Protein AF-A0A6M1R8W1-F1 (afdb_monomer_lite)

Foldseek 3Di:
DDDPVLLVVLVPQEQEDEQEADCSVVVQVVSCCSQCDPVPHHRNHHYYYHHPDDPVVVLVVVVVDDDPDDDDDDDDDD

Secondary structure (DSSP, 8-state):
---HHHHHHHTT--SEEEEESTTHHHHHHHHHHHHHTTSSS----EEEEESSS-HHHHHHHHHHSPPSS--PPPP---

InterPro domains:
  IPR056101 Domain of unknown function DUF7684 [PF24733] (8-68)

pLDDT: mean 90.78, std 7.1, range [53.44, 97.5]

Structure (mmCIF, N/CA/C/O backbone):
data_AF-A0A6M1R8W1-F1
#
_entry.id   AF-A0A6M1R8W1-F1
#
loop_
_atom_site.group_PDB
_atom_site.id
_atom_site.type_symbol
_atom_site.label_atom_id
_atom_site.label_alt_i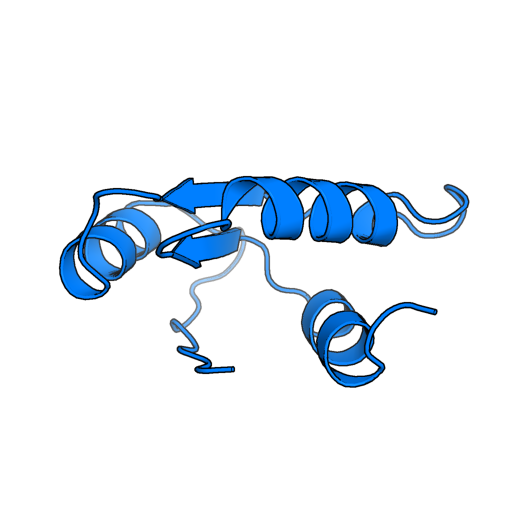d
_atom_site.label_comp_id
_atom_site.label_asym_id
_atom_site.label_entity_id
_atom_site.label_seq_id
_atom_site.pdbx_PDB_ins_code
_atom_site.Cartn_x
_atom_site.Cartn_y
_atom_site.Cartn_z
_atom_site.occupancy
_atom_site.B_iso_or_equiv
_atom_site.auth_seq_id
_atom_site.auth_comp_id
_atom_site.auth_asym_id
_atom_site.auth_atom_id
_atom_site.pdbx_PDB_model_num
ATOM 1 N N . MET A 1 1 ? -4.452 -10.401 -16.388 1.00 53.44 1 MET A N 1
ATOM 2 C CA . MET A 1 1 ? -4.498 -9.043 -16.962 1.00 53.44 1 MET A CA 1
ATOM 3 C C . MET A 1 1 ? -4.833 -8.151 -15.789 1.00 53.44 1 MET A C 1
ATOM 5 O O . MET A 1 1 ? -5.882 -8.371 -15.197 1.00 53.44 1 MET A O 1
ATOM 9 N N . TYR A 1 2 ? -3.887 -7.325 -15.351 1.00 65.25 2 TYR A N 1
ATOM 10 C CA . TYR A 1 2 ? -4.094 -6.437 -14.208 1.00 65.25 2 TYR A CA 1
ATOM 11 C C . TYR A 1 2 ? -5.108 -5.351 -14.573 1.00 65.25 2 TYR A C 1
ATOM 13 O O . TYR A 1 2 ? -5.257 -5.035 -15.753 1.00 65.25 2 TYR A O 1
ATOM 21 N N . ASP A 1 3 ? -5.833 -4.841 -13.582 1.00 76.38 3 ASP A N 1
ATOM 22 C CA . ASP A 1 3 ? -6.837 -3.799 -13.793 1.00 76.38 3 ASP A CA 1
ATOM 23 C C . ASP A 1 3 ? -6.159 -2.509 -14.293 1.00 76.38 3 ASP A C 1
ATOM 25 O O . ASP A 1 3 ? -5.207 -2.024 -13.674 1.00 76.38 3 ASP A O 1
ATOM 29 N N . ASP A 1 4 ? -6.640 -1.945 -15.406 1.00 81.94 4 ASP A N 1
ATOM 30 C CA . ASP A 1 4 ? -6.133 -0.685 -15.969 1.00 81.94 4 ASP A CA 1
ATOM 31 C C . ASP A 1 4 ? -6.204 0.461 -14.940 1.00 81.94 4 ASP A C 1
ATOM 33 O O . ASP A 1 4 ? -5.366 1.369 -14.941 1.00 81.94 4 ASP A O 1
ATOM 37 N N . GLN A 1 5 ? -7.172 0.407 -14.018 1.00 81.06 5 GLN A N 1
ATOM 38 C CA . GLN A 1 5 ? -7.291 1.365 -12.922 1.00 81.06 5 GLN A CA 1
ATOM 39 C C . GLN A 1 5 ? -6.136 1.235 -11.926 1.00 81.06 5 GLN A C 1
ATOM 41 O O . GLN A 1 5 ? -5.572 2.250 -11.516 1.00 81.06 5 GLN A O 1
ATOM 46 N N . LEU A 1 6 ? -5.736 0.008 -11.582 1.00 84.00 6 LEU A N 1
ATOM 47 C CA . LEU A 1 6 ? -4.628 -0.243 -10.660 1.00 84.00 6 LEU A CA 1
ATOM 48 C C . LEU A 1 6 ? -3.300 0.232 -11.255 1.00 84.00 6 LEU A C 1
ATOM 50 O O . LEU A 1 6 ? -2.529 0.923 -10.590 1.00 84.00 6 LEU A O 1
ATOM 54 N N . ILE A 1 7 ? -3.070 -0.054 -12.538 1.00 86.31 7 ILE A N 1
ATOM 55 C CA . ILE A 1 7 ? -1.888 0.432 -13.263 1.00 86.31 7 ILE A CA 1
ATOM 56 C C . ILE A 1 7 ? -1.874 1.964 -13.287 1.00 86.31 7 ILE A C 1
ATOM 58 O O . ILE A 1 7 ? -0.829 2.585 -13.076 1.00 86.31 7 ILE A O 1
ATOM 62 N N . SER A 1 8 ? -3.024 2.602 -13.516 1.00 86.94 8 SER A N 1
ATOM 63 C CA . SER A 1 8 ? -3.106 4.061 -13.466 1.00 86.94 8 SER A CA 1
ATOM 64 C C . SER A 1 8 ? -2.793 4.614 -12.076 1.00 86.94 8 SER A C 1
ATOM 66 O O . SER A 1 8 ? -2.186 5.679 -12.012 1.00 86.94 8 SER A O 1
ATOM 68 N N . LEU A 1 9 ? -3.199 3.945 -10.990 1.00 86.94 9 LEU A N 1
ATOM 69 C CA . LEU A 1 9 ? -2.915 4.378 -9.616 1.00 86.94 9 LEU A CA 1
ATOM 70 C C . LEU A 1 9 ? -1.422 4.292 -9.298 1.00 86.94 9 LEU A C 1
ATOM 72 O O . LEU A 1 9 ? -0.847 5.269 -8.829 1.00 86.94 9 LEU A O 1
ATOM 76 N N . ILE A 1 10 ? -0.781 3.174 -9.636 1.00 88.00 10 ILE A N 1
ATOM 77 C CA . ILE A 1 10 ? 0.661 2.964 -9.426 1.00 88.00 10 ILE A CA 1
ATOM 78 C C . ILE A 1 10 ? 1.491 4.031 -10.158 1.00 88.00 10 ILE A C 1
ATOM 80 O O . ILE A 1 10 ? 2.507 4.505 -9.655 1.00 88.00 10 ILE A O 1
ATOM 84 N N . ASN A 1 11 ? 1.020 4.491 -11.319 1.00 89.50 11 ASN A N 1
ATOM 85 C CA . ASN A 1 11 ? 1.698 5.524 -12.101 1.00 89.50 11 ASN A CA 1
ATOM 86 C C . ASN A 1 11 ? 1.474 6.966 -11.612 1.00 89.50 11 ASN A C 1
ATOM 88 O O . ASN A 1 11 ? 2.071 7.884 -12.174 1.00 89.50 11 ASN A O 1
ATOM 92 N N . LYS A 1 12 ? 0.656 7.204 -10.577 1.00 89.38 12 LYS A N 1
ATOM 93 C CA . LYS A 1 12 ? 0.448 8.556 -10.018 1.00 89.38 12 LYS A CA 1
ATOM 94 C C . LYS A 1 12 ? 1.600 9.050 -9.141 1.00 89.38 12 LYS A C 1
ATOM 96 O O . LYS A 1 12 ? 1.600 10.220 -8.772 1.00 89.38 12 LYS A O 1
ATOM 101 N N . GLY A 1 13 ? 2.581 8.197 -8.840 1.00 87.94 13 GLY A N 1
ATOM 102 C CA . GLY A 1 13 ? 3.742 8.573 -8.032 1.00 87.94 13 GLY A CA 1
ATOM 103 C C . GLY A 1 13 ? 3.454 8.621 -6.533 1.00 87.94 13 GLY A C 1
ATOM 104 O O . GLY A 1 13 ? 4.049 9.431 -5.830 1.00 87.94 13 GLY A O 1
ATOM 105 N N . TYR A 1 14 ? 2.538 7.779 -6.047 1.00 92.00 14 TYR A N 1
ATOM 106 C CA . TYR A 1 14 ? 2.356 7.582 -4.611 1.00 92.00 14 TYR A CA 1
ATOM 107 C C . TYR A 1 14 ? 3.626 6.998 -3.991 1.00 92.00 14 TYR A C 1
ATOM 109 O O . TYR A 1 14 ? 4.241 6.103 -4.558 1.00 92.00 14 TYR A O 1
ATOM 117 N N . GLU A 1 15 ? 3.999 7.483 -2.811 1.00 93.38 15 GLU A N 1
ATOM 118 C CA . GLU A 1 15 ? 5.124 6.929 -2.046 1.00 93.38 15 GLU A CA 1
ATOM 119 C C . GLU A 1 15 ? 4.676 5.861 -1.042 1.00 93.38 15 GLU A C 1
ATOM 121 O O . GLU A 1 15 ? 5.484 5.045 -0.605 1.00 93.38 15 GLU A O 1
ATOM 126 N N . LEU A 1 16 ? 3.388 5.862 -0.692 1.00 94.31 16 LEU A N 1
ATOM 127 C CA . LEU A 1 16 ? 2.752 4.926 0.224 1.00 94.31 16 LEU A CA 1
ATOM 128 C C . LEU A 1 1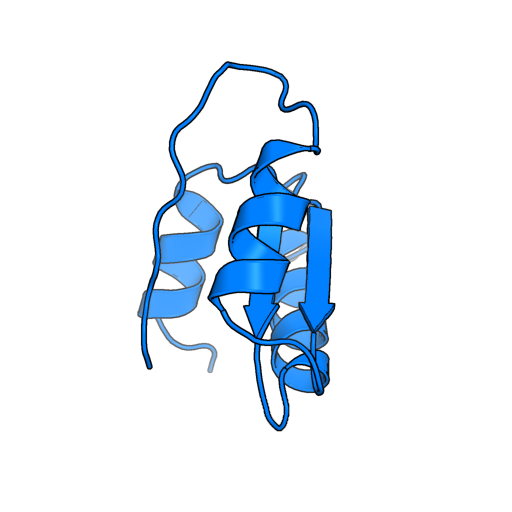6 ? 1.405 4.491 -0.355 1.00 94.31 16 LEU A C 1
ATOM 130 O O . LEU A 1 16 ? 0.588 5.337 -0.722 1.00 94.31 16 LEU A O 1
ATOM 134 N N . VAL A 1 17 ? 1.167 3.184 -0.405 1.00 95.19 17 VAL A N 1
ATOM 135 C CA . VAL A 1 17 ? -0.123 2.590 -0.758 1.00 95.19 17 VAL A CA 1
ATOM 136 C C . VAL A 1 17 ? -0.530 1.623 0.347 1.00 95.19 17 VAL A C 1
ATOM 138 O O . VAL A 1 17 ? 0.066 0.561 0.509 1.00 95.19 17 VAL A O 1
ATOM 141 N N . CYS A 1 18 ? -1.573 1.989 1.087 1.00 96.25 18 CYS A N 1
ATOM 142 C CA . CYS A 1 18 ? -2.157 1.143 2.120 1.00 96.25 18 CYS A CA 1
ATOM 143 C C . CYS A 1 18 ? -3.386 0.423 1.558 1.00 96.25 18 CYS A C 1
ATOM 145 O O . CYS A 1 18 ? -4.316 1.073 1.075 1.00 96.25 18 CYS A O 1
ATOM 147 N N . VAL A 1 19 ? -3.431 -0.904 1.661 1.00 96.12 19 VAL A N 1
ATOM 148 C CA . VAL A 1 19 ? -4.596 -1.701 1.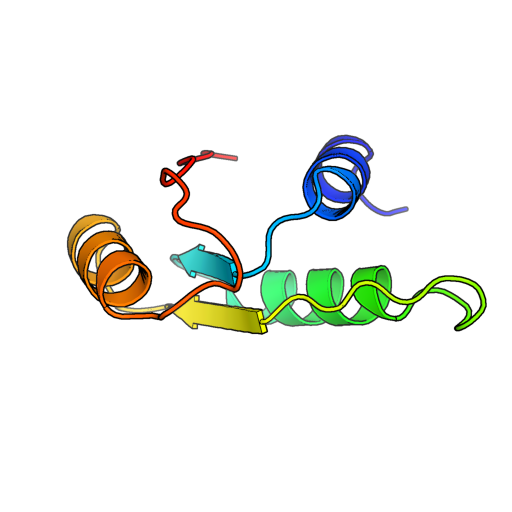263 1.00 96.12 19 VAL A CA 1
ATOM 149 C C . VAL A 1 19 ? -5.318 -2.212 2.501 1.00 96.12 19 VAL A C 1
ATOM 151 O O . VAL A 1 19 ? -4.712 -2.853 3.357 1.00 96.12 19 VAL A O 1
ATOM 154 N N . VAL A 1 20 ? -6.622 -1.955 2.593 1.00 96.94 20 VAL A N 1
ATOM 155 C CA . VAL A 1 20 ? -7.424 -2.221 3.797 1.00 96.94 20 VAL A CA 1
ATOM 156 C C . VAL A 1 20 ? -8.501 -3.265 3.523 1.00 96.94 20 VAL A C 1
ATOM 158 O O . VAL A 1 20 ? -9.163 -3.226 2.486 1.00 96.94 20 VAL A O 1
ATOM 161 N N . GLY A 1 21 ? -8.711 -4.170 4.479 1.00 95.38 21 GLY A N 1
ATOM 162 C CA . GLY A 1 21 ? -9.823 -5.119 4.486 1.00 95.38 21 GLY A CA 1
ATOM 163 C C . GLY A 1 21 ? -9.493 -6.510 3.940 1.00 95.38 21 GLY A C 1
ATOM 164 O O . GLY A 1 21 ? -8.344 -6.888 3.722 1.00 95.38 21 GLY A O 1
ATOM 165 N N . GLN A 1 22 ? -10.530 -7.327 3.749 1.00 93.56 22 GLN A N 1
ATOM 166 C CA . GLN A 1 22 ? -10.350 -8.740 3.425 1.00 93.56 22 GLN A CA 1
ATOM 167 C C . GLN A 1 22 ? -9.650 -8.935 2.071 1.00 93.56 22 GLN A C 1
ATOM 169 O O . GLN A 1 22 ? -10.103 -8.443 1.042 1.00 93.56 22 GLN A O 1
ATOM 174 N N . GLY A 1 23 ? -8.569 -9.718 2.068 1.00 91.12 23 GLY A N 1
ATOM 175 C CA . GLY A 1 23 ? -7.790 -9.989 0.857 1.00 91.12 23 GLY A CA 1
ATOM 176 C C . GLY A 1 23 ? -6.792 -8.886 0.493 1.00 91.12 23 GLY A C 1
ATOM 177 O O . GLY A 1 23 ? -6.170 -8.982 -0.562 1.00 91.12 23 GLY A O 1
ATOM 178 N N . CYS A 1 24 ? -6.590 -7.884 1.356 1.00 94.88 24 CYS A N 1
ATOM 179 C CA . CYS A 1 24 ? -5.616 -6.807 1.152 1.00 94.88 24 CYS A CA 1
ATOM 180 C C . CYS A 1 24 ? -4.193 -7.307 0.882 1.00 94.88 24 CYS A C 1
ATOM 182 O O . CYS A 1 24 ? -3.483 -6.700 0.095 1.00 94.88 24 CYS A O 1
ATOM 184 N N . GLN A 1 25 ? -3.796 -8.435 1.474 1.00 95.44 25 GLN A N 1
ATOM 185 C CA . GLN A 1 25 ? -2.470 -9.013 1.259 1.00 95.44 25 GLN A CA 1
ATOM 186 C C . GLN A 1 25 ? -2.262 -9.469 -0.192 1.00 95.44 25 GLN A C 1
ATOM 188 O O . GLN A 1 25 ? -1.201 -9.264 -0.760 1.00 95.44 25 GLN A O 1
ATOM 193 N N . HIS A 1 26 ? -3.299 -10.013 -0.834 1.00 94.00 26 HIS A N 1
ATOM 194 C CA . HIS A 1 26 ? -3.204 -10.373 -2.248 1.00 94.00 26 HIS A CA 1
ATOM 195 C C . HIS A 1 26 ? -3.079 -9.133 -3.141 1.00 94.00 26 HIS A C 1
ATOM 197 O O . HIS A 1 26 ? -2.357 -9.143 -4.132 1.00 94.00 26 HIS A O 1
ATOM 203 N N . TRP A 1 27 ? -3.789 -8.060 -2.796 1.00 93.19 27 TRP A N 1
ATOM 204 C CA . TRP A 1 27 ? -3.669 -6.787 -3.499 1.00 93.19 27 TRP A CA 1
ATOM 205 C C . TRP A 1 27 ? -2.289 -6.155 -3.315 1.00 93.19 27 TRP A C 1
ATOM 207 O O . TRP A 1 27 ? -1.746 -5.637 -4.284 1.00 93.19 27 TRP A O 1
ATOM 217 N N . GLU A 1 28 ? -1.716 -6.230 -2.115 1.00 94.94 28 GLU A N 1
ATOM 218 C CA . GLU A 1 28 ? -0.333 -5.829 -1.839 1.00 94.94 28 GLU A CA 1
ATOM 219 C C . GLU A 1 28 ? 0.653 -6.610 -2.716 1.00 94.94 28 GLU A C 1
ATOM 221 O O . GLU A 1 28 ? 1.413 -5.981 -3.446 1.00 94.94 28 GLU A O 1
ATOM 226 N N . ASP A 1 29 ? 0.554 -7.945 -2.769 1.00 94.94 29 ASP A N 1
ATOM 227 C CA . ASP A 1 29 ? 1.406 -8.777 -3.635 1.00 94.94 29 ASP A CA 1
ATOM 228 C C . ASP A 1 29 ? 1.328 -8.342 -5.113 1.00 94.94 29 ASP A C 1
ATOM 230 O O . ASP A 1 29 ? 2.336 -8.271 -5.818 1.00 94.94 29 ASP A O 1
ATOM 234 N N . VAL A 1 30 ? 0.118 -8.032 -5.594 1.00 93.31 30 VAL A N 1
ATOM 235 C CA . VAL A 1 30 ? -0.104 -7.562 -6.970 1.00 93.31 30 VAL A CA 1
ATOM 236 C C . VAL A 1 30 ? 0.502 -6.175 -7.195 1.00 93.31 30 VAL A C 1
ATOM 238 O O . VAL A 1 30 ? 1.081 -5.928 -8.254 1.00 93.31 30 VAL A O 1
ATOM 241 N N . ILE A 1 31 ? 0.369 -5.258 -6.233 1.00 93.25 31 ILE A N 1
ATOM 242 C CA . ILE A 1 31 ? 0.955 -3.915 -6.328 1.00 93.25 31 ILE A CA 1
ATOM 243 C C . ILE A 1 31 ? 2.481 -4.006 -6.323 1.00 93.25 31 ILE A C 1
ATOM 245 O O . ILE A 1 31 ? 3.108 -3.343 -7.145 1.00 93.25 31 ILE A O 1
ATOM 249 N N . ASP A 1 32 ? 3.068 -4.850 -5.477 1.00 93.38 32 ASP A N 1
ATOM 250 C CA . ASP A 1 32 ? 4.514 -5.077 -5.420 1.00 93.38 32 ASP A CA 1
ATOM 251 C C . ASP A 1 32 ? 5.049 -5.629 -6.744 1.00 93.38 32 ASP A C 1
ATOM 253 O O . ASP A 1 32 ? 6.038 -5.123 -7.282 1.00 93.38 32 ASP A O 1
ATOM 257 N N . GLU A 1 33 ? 4.368 -6.623 -7.324 1.00 93.50 33 GLU A N 1
ATOM 258 C CA . GLU A 1 33 ? 4.737 -7.167 -8.634 1.00 93.50 33 GLU A CA 1
ATOM 259 C C . GLU A 1 33 ? 4.680 -6.087 -9.724 1.00 93.50 33 GLU A C 1
ATOM 261 O O . GLU A 1 33 ? 5.609 -5.947 -10.523 1.00 93.50 33 GLU A O 1
ATOM 266 N N . LEU A 1 34 ? 3.614 -5.284 -9.740 1.00 92.56 34 LEU A N 1
ATOM 267 C CA . LEU A 1 34 ? 3.436 -4.200 -10.706 1.00 92.56 34 LEU A CA 1
ATOM 268 C C . LEU A 1 34 ? 4.434 -3.053 -10.515 1.00 92.56 34 LEU A C 1
ATOM 270 O O . LEU A 1 34 ? 4.867 -2.459 -11.503 1.00 92.56 34 LEU A O 1
ATOM 274 N N . ALA A 1 35 ? 4.797 -2.738 -9.273 1.00 92.81 35 ALA A N 1
ATOM 275 C CA . ALA A 1 35 ? 5.774 -1.708 -8.949 1.00 92.81 35 ALA A CA 1
ATOM 276 C C . ALA A 1 35 ? 7.177 -2.106 -9.422 1.00 92.81 35 ALA A C 1
ATOM 278 O O . ALA A 1 35 ? 7.916 -1.259 -9.922 1.00 92.81 35 ALA A O 1
ATOM 279 N N . VAL A 1 36 ? 7.539 -3.388 -9.326 1.00 92.75 36 VAL A N 1
ATOM 280 C CA . VAL A 1 36 ? 8.797 -3.908 -9.884 1.00 92.75 36 VAL A CA 1
ATOM 281 C C . VAL A 1 36 ? 8.733 -3.984 -11.412 1.00 92.75 36 VAL A C 1
ATOM 283 O O . VAL A 1 36 ? 9.701 -3.627 -12.092 1.00 92.75 36 VAL A O 1
ATOM 286 N N . GLY A 1 37 ? 7.597 -4.426 -11.957 1.00 90.75 37 GLY A N 1
ATOM 287 C CA . GLY A 1 37 ? 7.389 -4.588 -13.392 1.00 90.75 37 GLY A CA 1
ATOM 288 C C . GLY A 1 37 ? 8.435 -5.510 -14.026 1.00 90.75 37 GLY A C 1
ATOM 289 O O . GLY A 1 37 ? 8.775 -6.564 -13.492 1.00 90.75 37 GLY A O 1
ATOM 290 N N . ASP A 1 38 ? 8.978 -5.106 -15.174 1.00 91.94 38 ASP A N 1
ATOM 291 C CA . ASP A 1 38 ? 10.086 -5.802 -15.846 1.00 91.94 38 ASP A CA 1
ATOM 292 C C . ASP A 1 38 ? 11.480 -5.328 -15.381 1.00 91.94 38 ASP A C 1
ATOM 294 O O . ASP A 1 38 ? 12.502 -5.748 -15.930 1.00 91.94 38 ASP A O 1
ATOM 298 N N . GLY A 1 39 ? 11.531 -4.443 -14.380 1.00 91.50 39 GLY A N 1
ATOM 299 C CA . GLY A 1 39 ? 12.754 -3.853 -13.842 1.00 91.50 39 GLY A CA 1
ATOM 300 C C . GLY A 1 39 ? 13.344 -2.701 -14.662 1.00 91.50 39 GLY A C 1
ATOM 301 O O . GLY A 1 39 ? 14.396 -2.187 -14.280 1.00 91.50 39 GLY A O 1
ATOM 302 N N . THR A 1 40 ? 12.716 -2.273 -15.764 1.00 93.62 40 THR A N 1
ATOM 303 C CA . THR A 1 40 ? 13.214 -1.139 -16.571 1.00 93.62 40 THR A CA 1
ATOM 304 C C . THR A 1 40 ? 12.902 0.225 -15.952 1.00 93.62 40 THR A C 1
ATOM 306 O O . THR A 1 40 ? 13.709 1.147 -16.074 1.00 93.62 40 THR A O 1
ATOM 309 N N . ASP A 1 41 ? 11.766 0.343 -15.263 1.00 90.38 41 ASP A N 1
ATOM 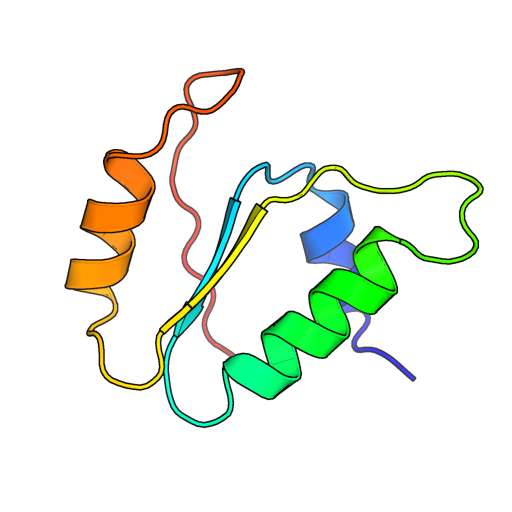310 C CA . ASP A 1 41 ? 11.290 1.563 -14.600 1.00 90.38 41 ASP A CA 1
ATOM 311 C C . ASP A 1 41 ? 10.544 1.213 -13.294 1.00 90.38 41 ASP A C 1
ATOM 313 O O . ASP A 1 41 ? 9.320 1.373 -13.210 1.00 90.38 41 ASP A O 1
ATOM 317 N N . PRO A 1 42 ? 11.253 0.670 -12.282 1.00 91.81 42 PRO A N 1
ATOM 318 C CA . PRO A 1 42 ? 10.624 0.269 -11.032 1.00 91.81 42 PRO A CA 1
ATOM 319 C C . PRO A 1 42 ? 10.092 1.487 -10.267 1.00 91.81 42 PRO A C 1
ATOM 321 O O . PRO A 1 42 ? 10.741 2.536 -10.189 1.00 91.81 42 PRO A O 1
ATOM 324 N N . LYS A 1 43 ? 8.914 1.340 -9.664 1.00 91.88 43 LYS A N 1
ATOM 325 C CA . LYS A 1 43 ? 8.279 2.356 -8.821 1.00 91.88 43 LYS A CA 1
ATOM 326 C C . LYS A 1 43 ? 8.676 2.139 -7.366 1.00 91.88 43 LYS A C 1
ATOM 328 O O . LYS A 1 43 ? 8.524 1.051 -6.823 1.00 91.88 43 LYS A O 1
ATOM 333 N N . PHE A 1 44 ? 9.184 3.191 -6.731 1.00 89.75 44 PHE A N 1
ATOM 334 C CA . PHE A 1 44 ? 9.540 3.173 -5.313 1.00 89.75 44 PHE A CA 1
ATOM 335 C C . PHE A 1 44 ? 8.306 3.509 -4.480 1.00 89.75 44 PHE A C 1
ATOM 337 O O . PHE A 1 44 ? 8.065 4.670 -4.160 1.00 89.75 44 PHE A O 1
ATOM 344 N N . ILE A 1 45 ? 7.517 2.481 -4.182 1.00 92.38 45 ILE A N 1
ATOM 345 C CA . ILE A 1 45 ? 6.277 2.572 -3.412 1.00 92.38 45 ILE A CA 1
ATOM 346 C C . ILE A 1 45 ? 6.459 1.732 -2.150 1.00 92.38 45 ILE A C 1
ATOM 348 O O . ILE A 1 45 ? 6.904 0.590 -2.232 1.00 92.38 45 ILE A O 1
ATOM 352 N N . VAL A 1 46 ? 6.129 2.291 -0.988 1.00 94.06 46 VAL A N 1
A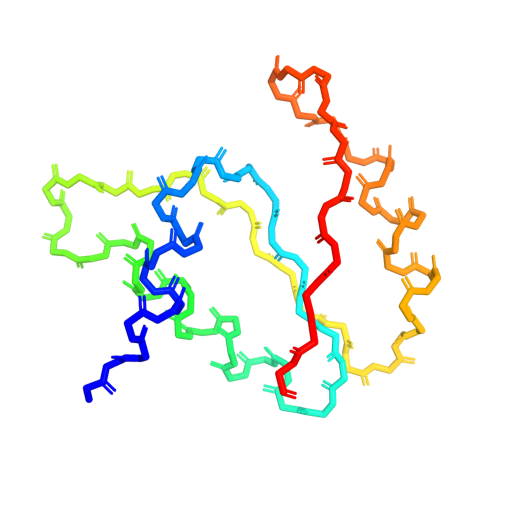TOM 353 C CA . VAL A 1 46 ? 5.935 1.504 0.231 1.00 94.06 46 VAL A CA 1
ATOM 354 C C . VAL A 1 46 ? 4.513 0.969 0.210 1.00 94.06 46 VAL A C 1
ATOM 356 O O . VAL A 1 46 ? 3.559 1.735 0.089 1.00 94.06 46 VAL A O 1
ATOM 359 N N . THR A 1 47 ? 4.364 -0.338 0.327 1.00 95.00 47 THR A N 1
ATOM 360 C CA . THR A 1 47 ? 3.072 -1.012 0.398 1.00 95.00 47 THR A CA 1
ATOM 361 C C . THR A 1 47 ? 2.841 -1.541 1.806 1.00 95.00 47 THR A C 1
ATOM 363 O O . THR A 1 47 ? 3.784 -1.915 2.510 1.00 95.00 47 THR A O 1
ATOM 366 N N . THR A 1 48 ? 1.588 -1.476 2.256 1.00 96.44 48 THR A N 1
ATOM 367 C CA . THR A 1 48 ? 1.160 -2.074 3.522 1.00 96.44 48 THR A CA 1
ATOM 368 C C . THR A 1 48 ? -0.224 -2.696 3.383 1.00 96.44 48 THR A C 1
ATOM 370 O O . THR A 1 48 ? -1.127 -2.116 2.771 1.00 96.44 48 THR A O 1
ATOM 373 N N . SER A 1 49 ? -0.424 -3.862 3.993 1.00 97.38 49 SER A N 1
ATOM 374 C CA . SER A 1 49 ? -1.722 -4.529 4.075 1.00 97.38 49 SER A CA 1
ATOM 375 C C . SER A 1 49 ? -2.298 -4.525 5.495 1.00 97.38 49 SER A C 1
ATOM 377 O O . SER A 1 49 ? -1.623 -4.833 6.476 1.00 97.38 49 SER A O 1
ATOM 379 N N . HIS A 1 50 ? -3.581 -4.175 5.595 1.00 97.38 50 HIS A N 1
ATOM 380 C CA . HIS A 1 50 ? -4.290 -3.908 6.846 1.00 97.38 50 HIS A CA 1
ATOM 381 C C . HIS A 1 50 ? -5.604 -4.716 6.904 1.00 97.38 50 HIS A C 1
ATOM 383 O O . HIS A 1 50 ? -6.681 -4.179 6.622 1.00 97.38 50 HIS A O 1
ATOM 389 N N . PRO A 1 51 ? -5.553 -6.029 7.207 1.00 96.62 51 PRO A N 1
ATOM 390 C CA . PRO A 1 51 ? -6.721 -6.911 7.110 1.00 96.62 51 PRO A CA 1
ATOM 391 C C . PRO A 1 51 ? -7.779 -6.658 8.192 1.00 96.62 51 PRO A C 1
ATOM 393 O O . PRO A 1 51 ? -8.966 -6.860 7.933 1.00 96.62 51 PRO A O 1
ATOM 396 N N . ASP A 1 52 ? -7.349 -6.214 9.376 1.00 96.12 52 ASP A N 1
ATOM 397 C CA . ASP A 1 52 ? -8.181 -6.106 10.582 1.00 96.12 52 ASP A CA 1
ATOM 398 C C . ASP A 1 52 ? -8.310 -4.662 11.112 1.00 96.12 52 ASP A C 1
ATOM 400 O O . ASP A 1 52 ? -8.955 -4.434 12.137 1.00 96.12 52 ASP A O 1
ATOM 404 N N . GLU A 1 53 ? -7.700 -3.683 10.440 1.00 96.44 53 GLU A N 1
ATOM 405 C CA . GLU A 1 53 ? -7.722 -2.273 10.850 1.00 96.44 53 GLU A CA 1
ATOM 406 C C . GLU A 1 53 ? -8.816 -1.494 10.115 1.00 96.44 53 GLU A C 1
ATOM 408 O O . GLU A 1 53 ? -9.192 -1.813 8.982 1.00 96.44 53 GLU A O 1
ATOM 413 N N . SER A 1 54 ? -9.350 -0.463 10.772 1.00 96.25 54 SER A N 1
ATOM 414 C CA . SER A 1 54 ? -10.323 0.430 10.145 1.00 96.25 54 SER A CA 1
ATOM 415 C C . SER A 1 54 ? -9.646 1.373 9.148 1.00 96.25 54 SER A C 1
ATOM 417 O O . SER A 1 54 ? -8.447 1.636 9.229 1.00 96.25 54 SER A O 1
ATOM 419 N N . VAL A 1 55 ? -10.422 1.930 8.214 1.00 96.38 55 VAL A N 1
ATOM 420 C CA . VAL A 1 55 ? -9.899 2.939 7.278 1.00 96.38 55 VAL A CA 1
ATOM 421 C C . VAL A 1 55 ? -9.359 4.146 8.048 1.00 96.38 55 VAL A C 1
ATOM 423 O O . VAL A 1 55 ? -8.325 4.694 7.682 1.00 96.38 55 VAL A O 1
ATOM 426 N N . GLU A 1 56 ? -10.022 4.541 9.133 1.00 96.81 56 GLU A N 1
ATOM 427 C CA . GLU A 1 56 ? -9.605 5.646 9.991 1.00 96.81 56 GLU A CA 1
ATOM 428 C C . GLU A 1 56 ? -8.246 5.386 10.654 1.00 96.81 56 GLU A C 1
ATOM 430 O O . GLU A 1 56 ? -7.383 6.264 10.622 1.00 96.81 56 GLU A O 1
ATOM 435 N N . ASP A 1 57 ? -8.029 4.182 11.195 1.00 97.00 57 ASP A N 1
ATOM 436 C CA . ASP A 1 57 ? -6.746 3.796 11.802 1.00 97.00 57 ASP A CA 1
ATOM 437 C C . ASP A 1 57 ? -5.613 3.838 10.768 1.00 97.00 57 ASP A C 1
ATOM 439 O O . ASP A 1 57 ? -4.537 4.380 11.026 1.00 97.00 57 ASP A O 1
ATOM 443 N N . VAL A 1 58 ? -5.878 3.335 9.560 1.00 97.50 58 VAL A N 1
ATOM 444 C CA . VAL A 1 58 ? -4.898 3.301 8.466 1.00 97.50 58 VAL A CA 1
ATOM 445 C C . VAL A 1 58 ? -4.593 4.702 7.931 1.00 97.50 58 VAL A C 1
ATOM 447 O O . VAL A 1 58 ? -3.450 4.996 7.581 1.00 97.50 58 VAL A O 1
ATOM 450 N N . VAL A 1 59 ? -5.577 5.604 7.909 1.00 96.44 59 VAL A N 1
ATOM 451 C CA . VAL A 1 59 ? -5.359 7.017 7.562 1.00 96.44 59 VAL A CA 1
ATOM 452 C C . VAL A 1 59 ? -4.453 7.696 8.590 1.00 96.44 59 VAL A C 1
ATOM 454 O O . VAL A 1 59 ? -3.547 8.434 8.204 1.00 96.44 59 VAL A O 1
ATOM 457 N N . GLU A 1 60 ? -4.652 7.456 9.887 1.00 95.94 60 GLU A N 1
ATOM 458 C CA . GLU A 1 60 ? -3.767 8.004 10.923 1.00 95.94 60 GLU A CA 1
ATOM 459 C C . GLU A 1 60 ? -2.357 7.400 10.858 1.00 95.94 60 GLU A C 1
ATOM 461 O O . GLU A 1 60 ? -1.371 8.129 10.984 1.00 95.94 60 GLU A O 1
ATOM 466 N N . PHE A 1 61 ? -2.244 6.101 10.571 1.00 95.38 61 PHE A N 1
ATOM 467 C CA . PHE A 1 61 ? -0.966 5.452 10.271 1.00 95.38 61 PHE A CA 1
ATOM 468 C C . PHE A 1 61 ? -0.254 6.118 9.083 1.00 95.38 61 PHE A C 1
ATOM 470 O O . PHE A 1 61 ? 0.915 6.492 9.195 1.00 95.38 61 PHE A O 1
ATOM 477 N N . ALA A 1 62 ? -0.961 6.338 7.971 1.00 95.06 62 ALA A N 1
ATOM 478 C CA . ALA A 1 62 ? -0.401 6.957 6.773 1.00 95.06 62 ALA A CA 1
ATOM 479 C C . ALA A 1 62 ? 0.087 8.392 7.035 1.00 95.06 62 ALA A C 1
ATOM 481 O O . ALA A 1 62 ? 1.153 8.772 6.559 1.00 95.06 62 ALA A O 1
ATOM 482 N N . LYS A 1 63 ? -0.631 9.173 7.856 1.00 93.69 63 LYS A N 1
ATOM 483 C CA . LYS A 1 63 ? -0.197 10.523 8.273 1.00 93.69 63 LYS A CA 1
ATOM 484 C C . LYS A 1 63 ? 1.071 10.522 9.126 1.00 93.69 63 LYS A C 1
ATOM 486 O O . LYS A 1 63 ? 1.768 11.534 9.175 1.00 93.69 63 LYS A O 1
ATOM 491 N N . ALA A 1 64 ? 1.347 9.433 9.842 1.00 91.81 64 ALA A N 1
ATOM 492 C CA . ALA A 1 64 ? 2.539 9.309 10.674 1.00 91.81 64 ALA A CA 1
ATOM 493 C C . ALA A 1 64 ? 3.800 8.968 9.859 1.00 91.81 64 ALA A C 1
ATOM 495 O O . ALA A 1 64 ? 4.918 9.156 10.348 1.00 91.81 64 ALA A O 1
ATOM 496 N N . LEU A 1 65 ? 3.639 8.486 8.623 1.00 88.75 65 LEU A N 1
ATOM 497 C CA . LEU A 1 65 ? 4.738 8.206 7.706 1.00 88.75 65 LEU A CA 1
ATOM 498 C C . LEU A 1 65 ? 5.235 9.489 7.036 1.00 88.75 65 LEU A C 1
ATOM 500 O O . LEU A 1 65 ? 4.470 10.322 6.561 1.00 88.75 65 LEU A O 1
ATOM 504 N N . SER A 1 66 ? 6.558 9.652 7.006 1.00 85.62 66 SER A N 1
ATOM 505 C CA . SER A 1 66 ? 7.191 10.763 6.297 1.00 85.62 66 SER A CA 1
ATOM 506 C C . SER A 1 66 ? 7.391 10.393 4.833 1.00 85.62 66 SER A C 1
ATOM 508 O O . SER A 1 66 ? 8.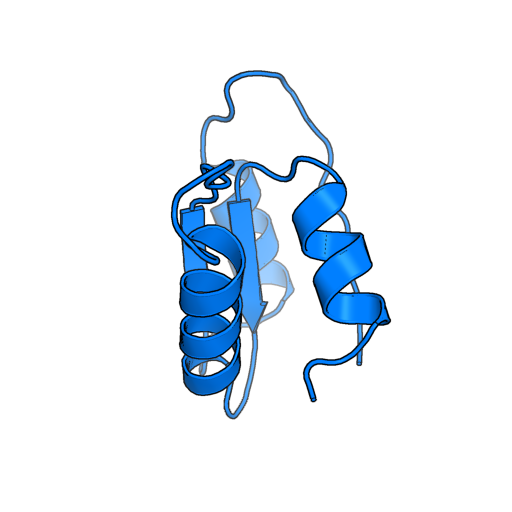100 9.436 4.532 1.00 85.62 66 SER A O 1
ATOM 510 N N . THR A 1 67 ? 6.807 11.182 3.942 1.00 87.38 67 THR A N 1
ATOM 511 C CA . THR A 1 67 ? 7.061 11.151 2.500 1.00 87.38 67 THR A CA 1
ATOM 512 C C . THR A 1 67 ? 8.165 12.144 2.126 1.00 87.38 67 THR A C 1
ATOM 514 O O . THR A 1 67 ? 8.501 13.054 2.893 1.00 87.38 67 THR A O 1
ATOM 517 N N . SER A 1 68 ? 8.750 11.992 0.941 1.00 85.62 68 SER A N 1
ATOM 518 C CA . SER A 1 68 ? 9.778 12.891 0.411 1.00 85.62 68 SER A CA 1
ATOM 519 C C . SER A 1 68 ? 9.248 14.315 0.213 1.00 85.62 68 SER A C 1
ATOM 521 O O . SER A 1 68 ? 9.991 15.288 0.362 1.00 85.62 68 SER A O 1
ATOM 523 N N . VAL A 1 69 ? 7.943 14.437 -0.051 1.00 84.12 69 VAL A N 1
ATOM 524 C CA . VAL A 1 69 ? 7.202 15.697 -0.143 1.00 84.12 69 VAL A CA 1
ATOM 525 C C . VAL A 1 69 ? 5.911 15.628 0.666 1.00 84.12 69 VAL A C 1
ATOM 527 O O . VAL A 1 69 ? 5.227 14.605 0.668 1.00 84.12 69 VAL A O 1
ATOM 530 N N . ALA A 1 70 ? 5.550 16.724 1.339 1.00 81.88 70 ALA A N 1
ATOM 531 C CA . ALA A 1 70 ? 4.273 16.817 2.044 1.00 81.88 70 ALA A CA 1
ATOM 532 C C . ALA A 1 70 ? 3.119 16.608 1.053 1.00 81.88 70 ALA A C 1
ATOM 534 O O . ALA A 1 70 ? 3.021 17.332 0.061 1.00 81.88 70 ALA A O 1
ATOM 535 N N . SER A 1 71 ? 2.285 15.609 1.327 1.00 84.88 71 SER A N 1
ATOM 536 C CA . SER A 1 71 ? 1.250 15.126 0.413 1.00 84.88 71 SER A CA 1
ATOM 537 C C . SER A 1 71 ? -0.048 14.857 1.167 1.00 84.88 71 SER A C 1
ATOM 539 O O . SER A 1 71 ? -0.024 14.581 2.367 1.00 84.88 71 SER A O 1
ATOM 541 N N . ASP A 1 72 ? -1.169 14.937 0.454 1.00 89.50 72 ASP A N 1
ATOM 542 C CA . ASP A 1 72 ? -2.482 14.549 0.966 1.00 89.50 72 ASP A CA 1
ATOM 543 C C . ASP A 1 72 ? -2.732 13.041 0.781 1.00 89.50 72 ASP A C 1
ATOM 545 O O . ASP A 1 72 ? -2.014 12.356 0.051 1.00 89.50 72 ASP A O 1
ATOM 549 N N . ILE A 1 73 ? -3.762 12.527 1.458 1.00 92.88 73 ILE A N 1
ATOM 550 C CA . ILE A 1 73 ? -4.188 11.125 1.372 1.00 92.88 73 ILE A CA 1
ATOM 551 C C . ILE A 1 73 ? -5.377 11.008 0.416 1.00 92.88 73 ILE A C 1
ATOM 553 O O . ILE A 1 73 ? -6.423 11.619 0.646 1.00 92.88 73 ILE A O 1
ATOM 557 N N . ASP A 1 74 ? -5.235 10.157 -0.600 1.00 93.12 74 ASP A N 1
ATOM 558 C CA . ASP A 1 74 ? -6.316 9.766 -1.504 1.00 93.12 74 ASP A CA 1
ATOM 559 C C . ASP A 1 74 ? -6.941 8.440 -1.048 1.00 93.12 74 ASP A C 1
ATOM 561 O O . ASP A 1 74 ? -6.268 7.411 -1.001 1.00 93.12 74 ASP A O 1
ATOM 565 N N . ILE A 1 75 ? -8.245 8.440 -0.754 1.00 93.00 75 ILE A N 1
ATOM 566 C CA . ILE A 1 75 ? -8.994 7.220 -0.414 1.00 93.00 75 ILE A CA 1
ATOM 567 C C . ILE A 1 75 ? -9.775 6.752 -1.643 1.00 93.00 75 ILE A C 1
ATOM 569 O O . ILE A 1 75 ? -10.599 7.492 -2.184 1.00 93.00 75 ILE A O 1
ATOM 573 N N . VAL A 1 76 ? -9.545 5.505 -2.057 1.00 88.50 76 VAL A N 1
ATOM 574 C CA . VAL A 1 76 ? -10.222 4.864 -3.193 1.00 88.50 76 VAL A CA 1
ATOM 575 C C . VAL A 1 76 ? -10.956 3.617 -2.702 1.00 88.50 76 VAL A C 1
ATOM 577 O O . VAL A 1 76 ? -10.395 2.821 -1.956 1.00 88.50 76 VAL A O 1
ATOM 580 N N . GLN A 1 77 ? -12.214 3.452 -3.116 1.00 85.62 77 GLN A N 1
ATOM 581 C CA . GLN A 1 77 ? -13.021 2.257 -2.853 1.00 85.62 77 GLN A CA 1
ATOM 582 C C . GLN A 1 77 ? -13.266 1.514 -4.167 1.00 85.62 77 GLN A C 1
ATOM 584 O O . GLN A 1 77 ? -13.597 2.149 -5.172 1.00 85.62 77 GLN A O 1
ATOM 589 N N . ILE A 1 78 ? -13.097 0.193 -4.137 1.00 74.25 78 ILE A N 1
ATOM 590 C CA . ILE A 1 78 ? -13.215 -0.734 -5.272 1.00 74.25 78 ILE A CA 1
ATOM 591 C C . ILE A 1 78 ? -14.269 -1.796 -4.977 1.00 74.25 78 ILE A C 1
ATOM 593 O O . ILE A 1 78 ? -14.373 -2.200 -3.796 1.00 74.25 78 ILE A O 1
#

Organism: NCBI:txid2711294

Sequence (78 aa):
MYDDQLISLINKGYELVCVVGQGCQHWEDVIDELAVGDGTDPKFIVTTSHPDESVEDVVEFAKALSTSVASDIDIVQI

Radius of gyration: 12.42 Å; chains: 1; bounding box: 26×27×29 Å